Protein AF-A0A2D6Q584-F1 (afdb_monomer_lite)

Sequence (69 aa):
MDKKCLICNAPAEYMIKDSTDFYCKGCALDYFADLDMLCKVEVEAQKLKEFLNDKVTLDSDGQVVMKEE

pLDDT: mean 89.67, std 7.75, range [55.06, 96.56]

Secondary structure (DSSP, 8-state):
---B-TTT-SBP-EE-TT-S-EE-HHHHHHHHS--HHHHHHHHHHHHHHHHHHHHEEE-TTS-EEEPP-

Radius of gyration: 20.82 Å; chains: 1; bounding box: 43×24×49 Å

Structure (mmCIF, N/CA/C/O backbone):
data_AF-A0A2D6Q584-F1
#
_entry.id   AF-A0A2D6Q584-F1
#
loop_
_atom_site.group_PDB
_atom_site.id
_atom_site.ty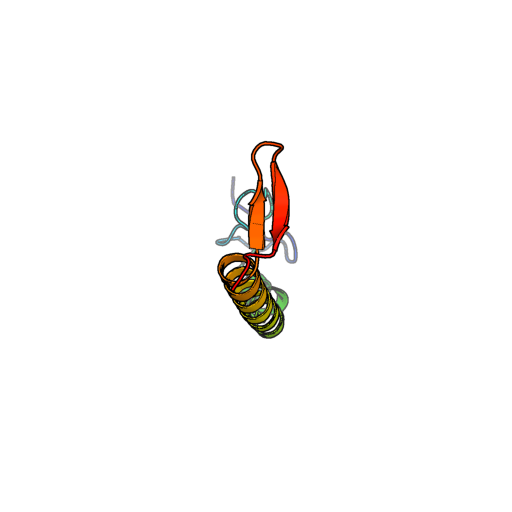pe_symbol
_atom_site.label_atom_id
_atom_site.label_alt_id
_atom_site.label_comp_id
_atom_site.label_asym_id
_atom_site.label_entity_id
_atom_site.label_seq_id
_atom_site.pdbx_PDB_ins_code
_atom_site.Cartn_x
_atom_site.Cartn_y
_atom_site.Cartn_z
_atom_site.occupancy
_atom_site.B_iso_or_equiv
_atom_site.auth_seq_id
_atom_site.auth_comp_id
_atom_site.auth_asym_id
_atom_site.auth_atom_id
_atom_site.pdbx_PDB_model_num
ATOM 1 N N . MET A 1 1 ? 15.725 15.346 -14.825 1.00 55.06 1 MET A N 1
ATOM 2 C CA . MET A 1 1 ? 16.339 14.043 -14.506 1.00 55.06 1 MET A CA 1
ATOM 3 C C . MET A 1 1 ? 15.312 12.993 -14.840 1.00 55.06 1 MET A C 1
ATOM 5 O O . MET A 1 1 ? 14.218 13.053 -14.289 1.00 55.06 1 MET A O 1
ATOM 9 N N . ASP A 1 2 ? 15.629 12.103 -15.769 1.00 76.50 2 ASP A N 1
ATOM 10 C CA . ASP A 1 2 ? 14.720 11.020 -16.130 1.00 76.50 2 ASP A CA 1
ATOM 11 C C . ASP A 1 2 ? 14.595 10.074 -14.936 1.00 76.50 2 ASP A C 1
ATOM 13 O O . ASP A 1 2 ? 15.595 9.532 -14.456 1.00 76.50 2 ASP A O 1
ATOM 17 N N . LYS A 1 3 ? 13.376 9.937 -14.406 1.00 89.88 3 LYS A N 1
ATOM 18 C CA . LYS A 1 3 ? 13.077 9.000 -13.319 1.00 89.88 3 LYS A CA 1
ATOM 19 C C . LYS A 1 3 ? 13.319 7.587 -13.848 1.00 89.88 3 LYS A C 1
ATOM 21 O O . LYS A 1 3 ? 12.838 7.249 -14.929 1.00 89.88 3 LYS A O 1
ATOM 26 N N . LYS A 1 4 ? 14.075 6.774 -13.110 1.00 95.56 4 LYS A N 1
ATOM 27 C CA . LYS A 1 4 ? 14.423 5.399 -13.499 1.00 95.56 4 LYS A CA 1
ATOM 28 C C . LYS A 1 4 ? 13.781 4.398 -12.559 1.00 95.56 4 LYS A C 1
ATOM 30 O O . LYS A 1 4 ? 13.643 4.664 -11.370 1.00 95.56 4 LYS A O 1
ATOM 35 N N . CYS A 1 5 ? 13.403 3.250 -13.104 1.00 95.62 5 CYS A N 1
ATOM 36 C CA . CYS A 1 5 ? 12.830 2.162 -12.337 1.00 95.62 5 CYS A CA 1
ATOM 37 C C . CYS A 1 5 ? 13.893 1.569 -11.411 1.00 95.62 5 CYS A C 1
ATOM 39 O O . CYS A 1 5 ? 14.944 1.153 -11.894 1.00 95.62 5 CYS A O 1
ATOM 41 N N . LEU A 1 6 ? 13.594 1.469 -10.114 1.00 95.50 6 LEU A N 1
ATOM 42 C CA . LEU A 1 6 ? 14.494 0.892 -9.111 1.00 95.50 6 LEU A CA 1
ATOM 43 C C . LEU A 1 6 ? 14.863 -0.574 -9.412 1.00 95.50 6 LEU A C 1
ATOM 45 O O . LEU A 1 6 ? 15.933 -1.032 -9.028 1.00 95.50 6 LEU A O 1
ATOM 49 N N . ILE A 1 7 ? 13.990 -1.302 -10.117 1.00 95.38 7 ILE A N 1
ATOM 50 C CA . ILE A 1 7 ? 14.146 -2.736 -10.392 1.00 95.38 7 ILE A CA 1
ATOM 51 C C . ILE A 1 7 ? 14.940 -2.978 -11.682 1.00 95.38 7 ILE A C 1
ATOM 53 O O . ILE A 1 7 ? 15.899 -3.744 -11.684 1.00 95.38 7 ILE A O 1
ATOM 57 N N . CYS A 1 8 ? 14.555 -2.334 -12.790 1.00 96.00 8 CYS A N 1
ATOM 58 C CA . CYS A 1 8 ? 15.104 -2.639 -14.120 1.00 96.00 8 CYS A CA 1
ATOM 59 C C . CYS A 1 8 ? 15.843 -1.472 -14.797 1.00 96.00 8 CYS A C 1
ATOM 61 O O . CYS A 1 8 ? 16.289 -1.612 -15.933 1.00 96.00 8 CYS A O 1
ATOM 63 N N . ASN A 1 9 ? 15.972 -0.316 -14.136 1.00 95.44 9 ASN A N 1
ATOM 64 C CA . ASN A 1 9 ? 16.596 0.914 -14.649 1.00 95.44 9 ASN A CA 1
ATOM 65 C C . ASN A 1 9 ? 15.955 1.541 -15.907 1.00 95.44 9 ASN A C 1
ATOM 67 O O . ASN A 1 9 ? 16.456 2.556 -16.398 1.00 95.44 9 ASN A O 1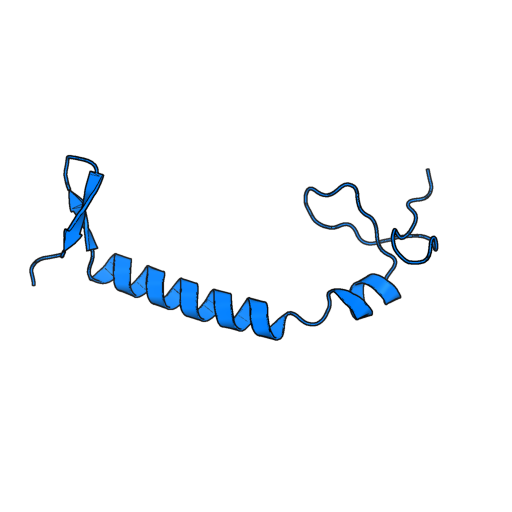
ATOM 71 N N . ALA A 1 10 ? 14.844 0.993 -16.412 1.00 95.56 10 ALA A N 1
ATOM 72 C CA . ALA A 1 10 ? 14.061 1.584 -17.499 1.00 95.56 10 ALA A CA 1
ATOM 73 C C . ALA A 1 10 ? 13.421 2.925 -17.078 1.00 95.56 10 ALA A C 1
ATOM 75 O O . ALA A 1 10 ? 13.324 3.198 -15.878 1.00 95.56 10 ALA A O 1
ATOM 76 N N . PRO A 1 11 ? 12.946 3.760 -18.021 1.00 96.50 11 PRO A N 1
ATOM 77 C CA . PRO A 1 11 ? 12.173 4.955 -17.688 1.00 96.50 11 PRO A CA 1
ATOM 78 C C . PRO A 1 11 ? 10.986 4.618 -16.773 1.00 96.50 11 PRO A C 1
ATOM 80 O O . PRO A 1 11 ? 10.229 3.684 -17.042 1.00 96.50 11 PRO A O 1
ATOM 83 N N . ALA A 1 12 ? 10.855 5.349 -15.669 1.00 95.75 12 ALA A N 1
ATOM 84 C CA . ALA A 1 12 ? 9.803 5.147 -14.682 1.00 95.75 12 ALA A CA 1
ATOM 85 C C . ALA A 1 12 ? 8.681 6.175 -14.825 1.00 95.75 12 ALA A C 1
ATOM 87 O O . ALA A 1 12 ? 8.925 7.354 -15.079 1.00 95.75 12 ALA A O 1
ATOM 88 N N . GLU A 1 13 ? 7.456 5.719 -14.581 1.00 95.00 13 GLU A N 1
ATOM 89 C CA . GLU A 1 13 ? 6.234 6.528 -14.665 1.00 95.00 13 GLU A CA 1
ATOM 90 C C . GLU A 1 13 ? 5.385 6.460 -13.384 1.00 95.00 13 GLU A C 1
ATOM 92 O O . GLU A 1 13 ? 4.535 7.321 -13.169 1.00 95.00 13 GLU A O 1
ATOM 97 N N . TYR A 1 14 ? 5.670 5.504 -12.492 1.00 93.88 14 TYR A N 1
ATOM 98 C CA . TYR A 1 14 ? 5.000 5.330 -11.203 1.00 93.88 14 TYR A CA 1
ATOM 99 C C . TYR A 1 14 ? 5.949 5.603 -10.030 1.00 93.88 14 TYR A C 1
ATOM 101 O O . TYR A 1 14 ? 7.164 5.432 -10.145 1.00 93.88 14 TYR A O 1
ATOM 109 N N . MET A 1 15 ? 5.388 6.018 -8.894 1.00 93.38 15 MET A N 1
ATOM 110 C CA . MET A 1 15 ? 6.091 6.271 -7.631 1.00 93.38 15 MET A CA 1
ATOM 111 C C . MET A 1 15 ? 5.190 5.829 -6.480 1.00 93.38 15 MET A C 1
ATOM 113 O O . MET A 1 15 ? 3.984 6.089 -6.520 1.00 93.38 15 MET A O 1
ATOM 117 N N . ILE A 1 16 ? 5.759 5.194 -5.458 1.00 88.50 16 ILE A N 1
ATOM 118 C CA . 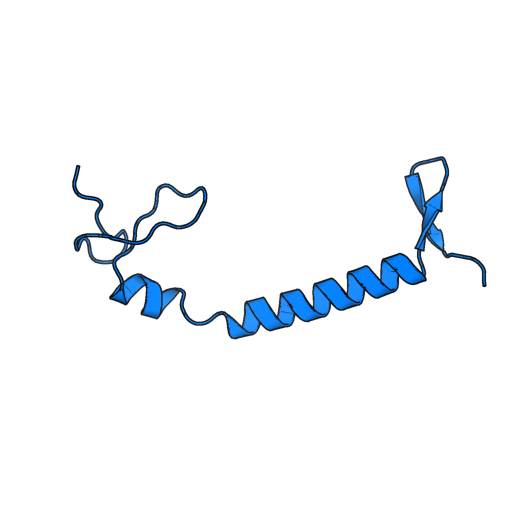ILE A 1 16 ? 5.016 4.913 -4.225 1.00 88.50 16 ILE A CA 1
ATOM 119 C C . ILE A 1 16 ? 4.826 6.234 -3.473 1.00 88.50 16 ILE A C 1
ATOM 121 O O . ILE A 1 16 ? 5.744 7.050 -3.384 1.00 88.50 16 ILE A O 1
ATOM 125 N N . LYS A 1 17 ? 3.617 6.470 -2.954 1.00 87.62 17 LYS A N 1
ATOM 126 C CA . LYS A 1 17 ? 3.311 7.682 -2.187 1.00 87.62 17 LYS A CA 1
ATOM 127 C C . LYS A 1 17 ? 4.286 7.806 -1.010 1.00 87.62 17 LYS A C 1
ATOM 129 O O . LYS A 1 17 ? 4.526 6.828 -0.312 1.00 87.62 17 LYS A O 1
ATOM 134 N N . ASP A 1 18 ? 4.845 8.999 -0.827 1.00 91.12 18 ASP A N 1
ATOM 135 C CA . ASP A 1 18 ? 5.820 9.312 0.228 1.00 91.12 18 ASP A CA 1
ATOM 136 C C . ASP A 1 18 ? 7.135 8.498 0.163 1.00 91.12 18 ASP A C 1
ATOM 138 O O . ASP A 1 18 ? 7.892 8.457 1.130 1.00 91.12 18 ASP A O 1
ATOM 142 N N . SER A 1 19 ? 7.449 7.897 -0.992 1.00 91.75 19 SER A N 1
ATOM 143 C CA . SER A 1 19 ? 8.732 7.241 -1.274 1.00 91.75 19 SER A CA 1
ATOM 144 C C . SER A 1 19 ? 9.536 8.007 -2.332 1.00 91.75 19 SER A C 1
ATOM 146 O O . SER A 1 19 ? 8.986 8.736 -3.159 1.00 91.75 19 SER A O 1
ATOM 148 N N . THR A 1 20 ? 10.858 7.825 -2.324 1.00 93.12 20 THR A N 1
ATOM 149 C CA . THR A 1 20 ? 11.762 8.275 -3.395 1.00 93.12 20 THR A CA 1
ATOM 150 C C . THR A 1 20 ? 11.919 7.247 -4.519 1.00 93.12 20 THR A C 1
ATOM 152 O O . THR A 1 20 ? 12.645 7.502 -5.481 1.00 93.12 20 THR A O 1
ATOM 155 N N . ASP A 1 21 ? 11.258 6.095 -4.404 1.00 94.44 21 ASP A N 1
ATOM 156 C CA . ASP A 1 21 ? 11.391 4.979 -5.333 1.00 94.44 21 ASP A CA 1
ATOM 157 C C . ASP A 1 21 ? 10.415 5.098 -6.504 1.00 94.44 21 ASP A C 1
ATOM 159 O O . ASP A 1 21 ? 9.208 5.306 -6.339 1.00 94.44 21 ASP A O 1
ATOM 163 N N . PHE A 1 22 ? 10.953 4.924 -7.710 1.00 95.38 22 PHE A N 1
ATOM 164 C CA . PHE A 1 22 ? 10.202 4.994 -8.957 1.00 95.38 22 PHE A CA 1
ATOM 165 C C . PHE A 1 22 ? 10.191 3.641 -9.666 1.00 95.38 22 PHE A C 1
ATOM 167 O O . PHE A 1 22 ? 11.158 2.879 -9.613 1.00 95.38 22 PHE A O 1
ATOM 174 N N . TYR A 1 23 ? 9.106 3.355 -10.385 1.00 95.69 23 TYR A N 1
ATOM 175 C CA . TYR A 1 23 ? 8.887 2.083 -11.069 1.00 95.69 23 TYR A CA 1
ATOM 176 C C . TYR A 1 23 ? 8.352 2.307 -12.488 1.00 95.69 23 TYR A C 1
ATOM 178 O O . TYR A 1 23 ? 7.585 3.236 -12.752 1.00 95.69 23 TYR A O 1
ATOM 186 N N . CYS A 1 24 ? 8.770 1.460 -13.428 1.00 96.06 24 CYS A N 1
ATOM 187 C CA . CYS A 1 24 ? 8.109 1.366 -14.728 1.00 96.06 24 CYS A CA 1
ATOM 188 C C . CYS A 1 24 ? 6.808 0.561 -14.585 1.00 96.06 24 CYS A C 1
ATOM 190 O O . CYS A 1 24 ? 6.617 -0.143 -13.593 1.00 96.06 24 CYS A O 1
ATOM 192 N N . LYS A 1 25 ? 5.931 0.614 -15.591 1.00 95.19 25 LYS A N 1
ATOM 193 C CA . LYS A 1 25 ? 4.653 -0.112 -15.575 1.00 95.19 25 LYS A CA 1
ATOM 194 C C . LYS A 1 25 ? 4.774 -1.606 -15.325 1.00 95.19 25 LYS A C 1
ATOM 196 O O . LYS A 1 25 ? 4.026 -2.136 -14.515 1.00 95.19 25 LYS A O 1
ATOM 201 N N . GLY A 1 26 ? 5.694 -2.268 -16.028 1.00 96.25 26 GLY A N 1
ATOM 202 C CA . GLY A 1 26 ? 5.866 -3.720 -15.937 1.00 96.25 26 GLY A CA 1
ATOM 203 C C . GLY A 1 26 ? 6.211 -4.132 -14.513 1.00 96.25 26 GLY A C 1
ATOM 204 O O . GLY A 1 26 ? 5.459 -4.860 -13.884 1.00 96.25 26 GLY A O 1
ATOM 205 N N . CYS A 1 27 ? 7.265 -3.538 -13.949 1.00 95.00 27 CYS A N 1
ATOM 206 C CA . CYS A 1 27 ? 7.656 -3.827 -12.575 1.00 95.00 27 CYS A CA 1
ATOM 207 C C . CYS A 1 27 ? 6.614 -3.361 -11.543 1.00 95.00 27 CYS A C 1
ATOM 209 O O . CYS A 1 27 ? 6.466 -3.995 -10.506 1.00 95.00 27 CYS A O 1
ATOM 211 N N . ALA A 1 28 ? 5.875 -2.278 -11.801 1.00 93.25 28 ALA A N 1
ATOM 212 C CA . ALA A 1 28 ? 4.779 -1.879 -10.922 1.00 93.25 28 ALA A CA 1
ATOM 213 C C . ALA A 1 28 ? 3.683 -2.962 -10.868 1.00 93.25 28 ALA A C 1
ATOM 215 O O . ALA A 1 28 ? 3.196 -3.297 -9.793 1.00 93.25 28 ALA A O 1
ATOM 216 N N . LEU A 1 29 ? 3.327 -3.540 -12.016 1.00 92.94 29 LEU A N 1
ATOM 217 C CA . LEU A 1 29 ? 2.317 -4.591 -12.092 1.00 92.94 29 LEU A CA 1
ATOM 218 C C . LEU A 1 29 ? 2.826 -5.923 -11.528 1.00 92.94 29 LEU A C 1
ATOM 220 O O . LEU A 1 29 ? 2.142 -6.534 -10.717 1.00 92.94 29 LEU A O 1
ATOM 224 N N . ASP A 1 30 ? 4.035 -6.340 -11.891 1.00 94.19 30 ASP A N 1
ATOM 225 C CA . ASP A 1 30 ? 4.575 -7.644 -11.492 1.00 94.19 30 ASP A CA 1
ATOM 226 C C . ASP A 1 30 ? 4.765 -7.764 -9.973 1.00 94.19 30 ASP A C 1
ATOM 228 O O . ASP A 1 30 ? 4.575 -8.840 -9.409 1.00 94.19 30 ASP A O 1
ATOM 232 N N . TYR A 1 31 ? 5.136 -6.665 -9.306 1.00 88.50 31 TYR A N 1
ATOM 233 C CA . TYR A 1 31 ? 5.472 -6.676 -7.880 1.00 88.50 31 TYR A CA 1
ATOM 234 C C . TYR A 1 31 ? 4.387 -6.086 -6.975 1.00 88.50 31 TYR A C 1
ATOM 236 O O . TYR A 1 31 ? 4.385 -6.382 -5.782 1.00 88.50 31 TYR A O 1
ATOM 244 N N . PHE A 1 32 ? 3.482 -5.253 -7.503 1.00 87.19 32 PHE A N 1
ATOM 245 C CA . PHE A 1 32 ? 2.523 -4.503 -6.682 1.00 87.19 32 PHE A CA 1
ATOM 246 C C . PHE A 1 32 ? 1.069 -4.576 -7.179 1.00 87.19 32 PHE A C 1
ATOM 248 O O . PHE A 1 32 ? 0.217 -3.892 -6.614 1.00 87.19 32 PHE A O 1
ATOM 255 N N . ALA A 1 33 ? 0.748 -5.367 -8.214 1.00 86.88 33 ALA A N 1
ATOM 256 C CA . ALA A 1 33 ? -0.646 -5.524 -8.651 1.00 86.88 33 ALA A CA 1
ATOM 257 C C . ALA A 1 33 ? -1.466 -6.461 -7.758 1.00 86.88 33 ALA A C 1
ATOM 259 O O . ALA A 1 33 ? -2.689 -6.321 -7.706 1.00 86.88 33 ALA A O 1
ATOM 260 N N . ASP A 1 34 ? -0.826 -7.418 -7.079 1.00 89.06 34 ASP A N 1
ATOM 261 C CA . ASP A 1 34 ? -1.537 -8.321 -6.179 1.00 89.06 34 ASP A CA 1
ATOM 262 C C . ASP A 1 34 ? -1.760 -7.656 -4.819 1.00 89.06 34 ASP A C 1
ATOM 264 O O . ASP A 1 34 ? -0.867 -7.561 -3.976 1.00 89.06 34 ASP A O 1
ATOM 268 N N . LEU A 1 35 ? -2.986 -7.173 -4.635 1.00 87.81 35 LEU A N 1
ATOM 269 C CA . LEU A 1 35 ? -3.451 -6.543 -3.406 1.00 87.81 35 LEU A CA 1
ATOM 270 C C . LEU A 1 35 ? -4.440 -7.434 -2.640 1.00 87.81 35 LEU A C 1
ATOM 272 O O . LEU A 1 35 ? -5.002 -6.974 -1.650 1.00 87.81 35 LEU A O 1
ATOM 276 N N . ASP A 1 36 ? -4.667 -8.688 -3.056 1.00 91.38 36 ASP A N 1
ATOM 277 C CA . ASP A 1 36 ? -5.746 -9.531 -2.516 1.00 91.38 36 ASP A CA 1
ATOM 278 C C . ASP A 1 36 ? -5.632 -9.710 -0.995 1.00 91.38 36 ASP A C 1
ATOM 280 O O . ASP A 1 36 ? -6.589 -9.482 -0.250 1.00 91.38 36 ASP A O 1
ATOM 284 N N . MET A 1 37 ? -4.430 -10.034 -0.509 1.00 86.75 37 MET A N 1
ATOM 285 C CA . MET A 1 37 ? -4.195 -10.187 0.927 1.00 86.75 37 MET A CA 1
ATOM 286 C C . MET A 1 37 ? -4.363 -8.864 1.684 1.00 86.75 37 MET A C 1
ATOM 288 O O . MET A 1 37 ? -4.966 -8.846 2.756 1.00 86.75 37 MET A O 1
ATOM 292 N N . LEU A 1 38 ? -3.876 -7.751 1.127 1.00 90.38 38 LEU A N 1
ATOM 293 C CA . LEU A 1 38 ? -4.013 -6.430 1.748 1.00 90.38 38 LEU A CA 1
ATOM 294 C C . LEU A 1 38 ? -5.489 -6.027 1.862 1.00 90.38 38 LEU A C 1
ATOM 296 O O . LEU A 1 38 ? -5.915 -5.573 2.921 1.00 90.38 38 LEU A O 1
ATOM 300 N N . CYS A 1 39 ? -6.290 -6.270 0.822 1.00 93.38 39 CYS A N 1
ATOM 301 C CA . CYS A 1 39 ? -7.729 -6.024 0.849 1.00 93.38 39 CYS A CA 1
ATOM 302 C C . CYS A 1 39 ? -8.446 -6.879 1.902 1.00 93.38 39 CYS A C 1
ATOM 304 O O . CYS A 1 39 ? -9.306 -6.368 2.618 1.00 93.38 39 CYS A O 1
ATOM 306 N N . LYS A 1 40 ? -8.091 -8.163 2.037 1.00 94.56 40 LYS A N 1
ATOM 307 C CA . LYS A 1 40 ? -8.669 -9.040 3.071 1.00 94.56 40 LYS A CA 1
ATOM 308 C C . LYS A 1 40 ? -8.351 -8.544 4.479 1.00 94.56 40 LYS A C 1
ATOM 310 O O . LYS A 1 40 ? -9.243 -8.498 5.320 1.00 94.56 40 LYS A O 1
ATOM 315 N N . VAL A 1 41 ? -7.105 -8.143 4.728 1.00 95.50 41 VAL A N 1
ATOM 316 C CA . VAL A 1 41 ? -6.688 -7.601 6.030 1.00 95.50 41 VAL A CA 1
ATOM 317 C C . VAL A 1 41 ? -7.422 -6.297 6.346 1.00 95.50 41 VAL A C 1
ATOM 319 O O . VAL A 1 41 ? -7.894 -6.140 7.468 1.00 95.50 41 VAL A O 1
ATOM 322 N N . GLU A 1 42 ? -7.582 -5.402 5.368 1.00 95.44 42 GLU A N 1
ATOM 323 C CA . GLU A 1 42 ? -8.328 -4.148 5.546 1.00 95.44 42 GLU A CA 1
ATOM 324 C C . GLU A 1 42 ? -9.793 -4.406 5.937 1.00 95.44 42 GLU A C 1
ATOM 326 O O . GLU A 1 42 ? -10.321 -3.766 6.844 1.00 95.44 42 GLU A O 1
ATOM 331 N N . VAL A 1 43 ? -10.442 -5.397 5.314 1.00 96.06 43 VAL A N 1
ATOM 332 C CA . VAL A 1 43 ? -11.814 -5.799 5.663 1.00 96.06 43 VAL A CA 1
ATOM 333 C C . VAL A 1 43 ? -11.906 -6.287 7.110 1.00 96.06 43 VAL A C 1
ATOM 335 O O . VAL A 1 43 ? -12.814 -5.882 7.836 1.00 96.06 43 VAL A O 1
ATOM 338 N N . GLU A 1 44 ? -10.981 -7.137 7.557 1.00 96.56 44 GLU A N 1
ATOM 339 C CA . GLU A 1 44 ? -10.982 -7.623 8.943 1.00 96.56 44 GLU A CA 1
ATOM 340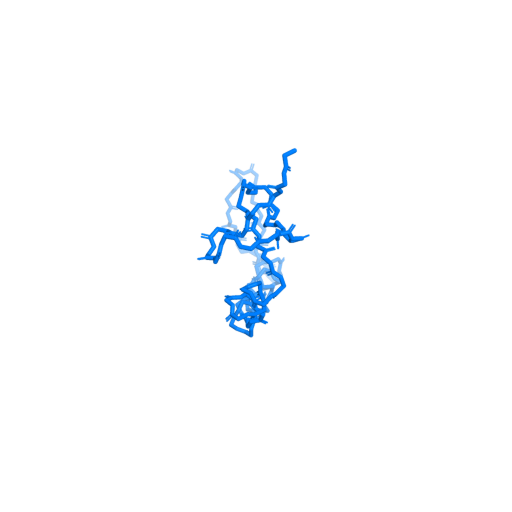 C C . GLU A 1 44 ? -10.655 -6.507 9.949 1.00 96.56 44 GLU A C 1
ATOM 342 O O . GLU A 1 44 ? -11.280 -6.428 11.009 1.00 96.56 44 GLU A O 1
ATOM 347 N N . ALA A 1 45 ? -9.741 -5.594 9.606 1.00 96.19 45 ALA A N 1
ATOM 348 C CA . ALA A 1 45 ? -9.432 -4.422 10.423 1.00 96.19 45 ALA A CA 1
ATOM 349 C C . ALA A 1 45 ? -10.651 -3.498 10.581 1.00 96.19 45 ALA A C 1
ATOM 351 O O . ALA A 1 45 ? -10.934 -3.022 11.684 1.00 96.19 45 ALA A O 1
ATOM 352 N N . GLN A 1 46 ? -11.411 -3.293 9.504 1.00 96.06 46 GLN A N 1
ATOM 353 C CA . GLN A 1 46 ? -12.633 -2.497 9.524 1.00 96.06 46 GLN A CA 1
ATOM 354 C C . GLN A 1 46 ? -13.722 -3.145 10.395 1.00 96.06 46 GLN A C 1
ATOM 356 O O . GLN A 1 46 ? -14.306 -2.462 11.236 1.00 96.06 46 GLN A O 1
ATOM 361 N N . LYS A 1 47 ? -13.931 -4.466 10.286 1.00 95.69 47 LYS A N 1
ATOM 362 C CA . LYS A 1 47 ? -14.862 -5.208 11.161 1.00 95.69 47 LYS A CA 1
ATOM 363 C C . LYS A 1 47 ? -14.484 -5.086 12.636 1.00 95.69 47 LYS A C 1
ATOM 365 O O . LYS A 1 47 ? -15.350 -4.878 13.483 1.00 95.69 47 LYS A O 1
ATOM 370 N N . LEU A 1 48 ? -13.193 -5.201 12.954 1.00 93.94 48 LEU A N 1
ATOM 371 C CA . LEU A 1 48 ? -12.709 -5.040 14.324 1.00 93.94 48 LEU A CA 1
ATOM 372 C C .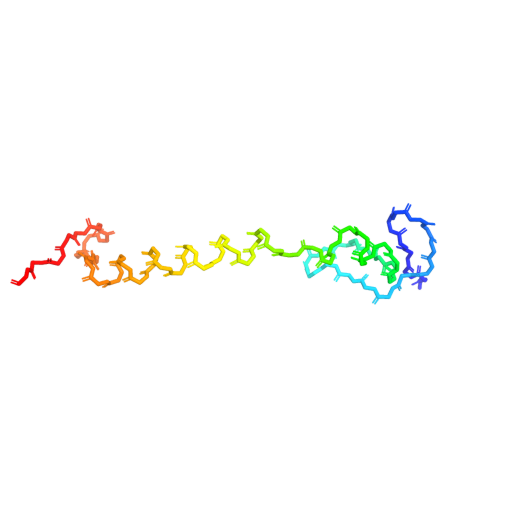 LEU A 1 48 ? -12.967 -3.620 14.839 1.00 93.94 48 LEU A C 1
ATOM 374 O O . LEU A 1 48 ? -13.404 -3.444 15.974 1.00 93.94 48 LEU A O 1
ATOM 378 N N . LYS A 1 49 ? -12.728 -2.607 14.006 1.00 93.44 49 LYS A N 1
ATOM 379 C CA . LYS A 1 49 ? -12.983 -1.208 14.352 1.00 93.44 49 LYS A CA 1
ATOM 380 C C . LYS A 1 49 ? -14.465 -0.948 14.626 1.00 93.44 49 LYS A C 1
ATOM 382 O O . LYS A 1 49 ? -14.785 -0.266 15.594 1.00 93.44 49 LYS A O 1
ATOM 387 N N . GLU A 1 50 ? -15.356 -1.499 13.808 1.00 93.56 50 GLU A N 1
ATOM 388 C CA . GLU A 1 50 ? -16.808 -1.419 14.008 1.00 93.56 50 GLU A CA 1
ATOM 389 C C . GLU A 1 50 ? -17.226 -2.098 15.314 1.00 93.56 50 GLU A C 1
ATOM 391 O O . GLU A 1 50 ? -17.886 -1.477 16.143 1.00 93.56 50 GLU A O 1
ATOM 396 N N . PHE A 1 51 ? -16.734 -3.314 15.564 1.00 90.56 51 PHE A N 1
ATOM 397 C CA . PHE A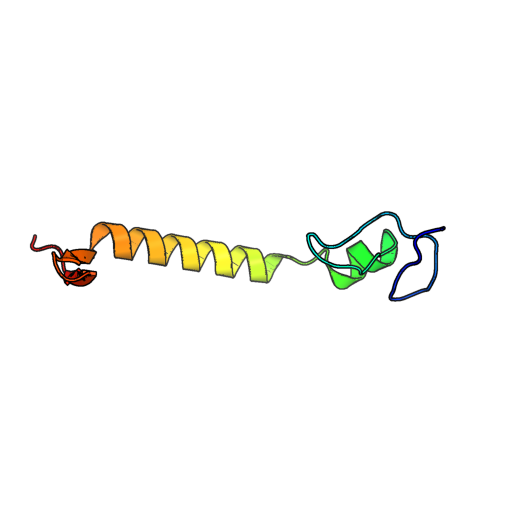 1 51 ? -16.980 -4.021 16.819 1.00 90.56 51 PHE A CA 1
ATOM 398 C C . PHE A 1 51 ? -16.524 -3.218 18.046 1.00 90.56 51 PHE A C 1
ATOM 400 O O . PHE A 1 51 ? -17.259 -3.108 19.029 1.00 90.56 51 PHE A O 1
ATOM 407 N N . LEU A 1 52 ? -15.321 -2.635 17.999 1.00 88.81 52 LEU A N 1
ATOM 408 C CA . LEU A 1 52 ? -14.809 -1.798 19.081 1.00 88.81 52 LEU A CA 1
ATOM 409 C C . LEU A 1 52 ? -15.665 -0.544 19.267 1.00 88.81 52 LEU A C 1
ATOM 411 O O . LEU A 1 52 ? -16.009 -0.222 20.396 1.00 88.81 52 LEU A O 1
ATOM 415 N N . ASN A 1 53 ? -16.073 0.129 18.192 1.00 87.94 53 ASN A N 1
ATOM 416 C CA . ASN A 1 53 ? -16.955 1.293 18.296 1.00 87.94 53 ASN A CA 1
ATOM 417 C C . ASN A 1 53 ? -18.311 0.945 18.924 1.00 87.94 53 ASN A C 1
ATOM 419 O O . ASN A 1 53 ? -18.880 1.775 19.634 1.00 87.94 53 ASN A O 1
ATOM 423 N N . ASP A 1 54 ? -18.822 -0.264 18.705 1.00 88.19 54 ASP A N 1
ATOM 424 C CA . ASP A 1 54 ? -20.100 -0.713 19.261 1.00 88.19 54 ASP A CA 1
ATOM 425 C C . ASP A 1 54 ? -19.993 -1.177 20.714 1.00 88.19 54 ASP A C 1
ATOM 427 O O . ASP A 1 54 ? -20.949 -1.026 21.474 1.00 88.19 54 ASP A O 1
ATOM 431 N N . LYS A 1 55 ? -18.847 -1.732 21.121 1.00 86.56 55 LYS A N 1
ATOM 432 C CA . LYS A 1 55 ? -18.673 -2.363 22.440 1.00 86.56 55 LYS A CA 1
ATOM 433 C C . LYS A 1 55 ? -17.816 -1.575 23.414 1.00 86.56 55 LYS A C 1
ATOM 435 O O . LYS A 1 55 ? -17.852 -1.867 24.606 1.00 86.56 55 LYS A O 1
ATOM 440 N N . VAL A 1 56 ? -17.060 -0.597 22.937 1.00 87.12 56 VAL A N 1
ATOM 441 C CA . VAL A 1 56 ? -16.060 0.119 23.722 1.00 87.12 56 VAL A CA 1
ATOM 442 C C . VAL A 1 56 ? -16.298 1.621 23.631 1.00 87.12 56 VAL A C 1
ATOM 444 O O . VAL A 1 56 ? -16.656 2.164 22.587 1.00 87.12 56 VAL A O 1
ATOM 447 N N . THR A 1 57 ? -16.097 2.306 24.748 1.00 84.50 57 THR A N 1
ATOM 448 C CA . THR A 1 57 ? -15.956 3.758 24.822 1.00 84.50 57 THR A CA 1
ATOM 449 C C . THR A 1 57 ? -14.657 4.097 25.543 1.00 84.50 57 THR A C 1
ATOM 451 O O . THR A 1 57 ? -14.047 3.245 26.187 1.00 84.50 57 THR A O 1
ATOM 454 N N . LEU A 1 58 ? -14.207 5.337 25.401 1.00 83.12 58 LEU A N 1
ATOM 455 C CA . LEU A 1 58 ? -13.155 5.875 26.251 1.00 83.12 58 LEU A CA 1
ATOM 456 C C . LEU A 1 58 ? -13.811 6.490 27.489 1.00 83.12 58 LEU A C 1
ATOM 458 O O . LEU A 1 58 ? -14.837 7.166 27.359 1.00 83.12 58 LEU A O 1
ATOM 462 N N . ASP A 1 59 ? -13.259 6.227 28.669 1.00 81.38 59 ASP A N 1
ATOM 463 C CA . ASP A 1 59 ? -13.637 6.937 29.889 1.00 81.38 59 ASP A CA 1
ATOM 464 C C . ASP A 1 59 ? -12.980 8.330 29.960 1.00 81.38 59 ASP A C 1
ATOM 466 O O . ASP A 1 59 ? -12.279 8.771 29.042 1.00 81.38 59 ASP A O 1
ATOM 470 N N . SER A 1 60 ? -13.227 9.052 31.054 1.00 82.00 60 SER A N 1
ATOM 471 C CA . SER A 1 60 ? -12.668 10.387 31.300 1.00 82.00 60 SER A CA 1
ATOM 472 C C . SER A 1 60 ? -11.140 10.428 31.347 1.00 82.00 60 SER A C 1
ATOM 474 O O . SER A 1 60 ? -10.559 11.487 31.116 1.00 82.00 60 SER A O 1
ATOM 476 N N . ASP A 1 61 ? -10.501 9.295 31.627 1.00 85.88 61 ASP A N 1
ATOM 477 C CA . ASP A 1 61 ? -9.054 9.143 31.742 1.00 85.88 61 ASP A CA 1
ATOM 478 C C . ASP A 1 61 ? -8.436 8.568 30.452 1.00 85.88 61 ASP A C 1
ATOM 480 O O . ASP A 1 61 ? -7.233 8.300 30.391 1.00 85.88 61 ASP A O 1
ATOM 484 N N . GLY A 1 62 ? -9.244 8.411 29.393 1.00 80.88 62 GLY A N 1
ATOM 485 C CA . GLY A 1 62 ? -8.826 7.901 28.090 1.00 80.88 62 GLY A CA 1
ATOM 486 C C . GLY A 1 62 ? -8.617 6.386 28.052 1.00 80.88 62 GLY A C 1
ATOM 487 O O . GLY A 1 62 ? -7.973 5.892 27.124 1.00 80.88 62 GLY A O 1
ATOM 488 N N . GLN A 1 63 ? -9.133 5.640 29.032 1.00 84.31 63 GLN A N 1
ATOM 489 C CA . GLN A 1 63 ? -9.048 4.184 29.069 1.00 84.31 63 GLN A CA 1
ATOM 490 C C . GLN A 1 63 ? -10.212 3.538 28.318 1.00 84.31 63 GLN A C 1
ATOM 492 O O . GLN A 1 63 ? -11.341 4.022 28.312 1.00 84.31 63 GLN A O 1
ATOM 497 N N . VAL A 1 64 ? -9.912 2.410 27.675 1.00 82.56 64 VAL A N 1
ATOM 498 C CA . VAL A 1 64 ? -10.870 1.557 26.963 1.00 82.56 64 VAL A CA 1
ATOM 499 C C . VAL A 1 64 ? -11.779 0.884 27.991 1.00 82.56 64 VAL A C 1
ATOM 501 O O . VAL A 1 64 ? -11.344 -0.023 28.699 1.00 82.56 64 VAL A O 1
ATOM 504 N N . VAL A 1 65 ? -13.045 1.296 28.042 1.00 84.56 65 VAL A N 1
ATOM 505 C CA . VAL A 1 65 ? -14.078 0.695 28.896 1.00 84.56 65 VAL A CA 1
ATOM 506 C C . VAL A 1 65 ? -15.204 0.109 28.050 1.00 84.56 65 VAL A C 1
ATOM 508 O O . VAL A 1 65 ? -15.539 0.624 26.981 1.00 84.56 65 VAL A O 1
ATOM 511 N N . MET A 1 66 ? -15.789 -1.000 28.504 1.00 83.75 66 MET A N 1
ATOM 512 C CA . MET A 1 66 ? -16.926 -1.604 27.813 1.00 83.75 66 MET A CA 1
ATOM 513 C C . MET A 1 66 ? -18.175 -0.736 27.972 1.00 83.75 66 MET A C 1
ATOM 515 O O . MET A 1 66 ? -18.425 -0.199 29.047 1.00 83.75 66 MET A O 1
ATOM 519 N N . LYS A 1 67 ? -18.969 -0.612 26.908 1.00 79.25 67 LYS A N 1
ATOM 520 C CA . LYS A 1 67 ? -20.303 -0.014 26.993 1.00 79.25 67 LYS A CA 1
ATOM 521 C C . LYS A 1 67 ? -21.212 -0.976 27.760 1.00 79.25 67 LYS A C 1
ATOM 523 O O . LYS A 1 67 ? -21.335 -2.136 27.368 1.00 79.25 67 LYS A O 1
ATOM 528 N N . GLU A 1 68 ? -21.793 -0.503 28.856 1.00 68.94 68 GLU A N 1
ATOM 529 C CA . GLU A 1 68 ? -22.848 -1.221 29.577 1.00 68.94 68 GLU A CA 1
ATOM 530 C C . GLU A 1 68 ? -24.106 -1.278 28.685 1.00 68.94 68 GLU A C 1
ATOM 532 O O . GLU A 1 68 ? -24.403 -0.300 27.993 1.00 68.94 68 GLU A O 1
ATOM 537 N N . GLU A 1 69 ? -24.767 -2.443 28.624 1.00 63.22 69 GLU A N 1
ATOM 538 C CA . GLU A 1 69 ? -25.972 -2.690 27.801 1.00 63.22 69 GLU A CA 1
ATOM 539 C C . GLU A 1 69 ? -27.212 -1.928 28.289 1.00 63.22 69 GLU A C 1
ATOM 541 O O . GLU A 1 69 ? -27.426 -1.851 29.522 1.00 63.22 69 GLU A O 1
#

Foldseek 3Di:
DFQAAPPPRHGFDDDDPPDPHTHHPVCCCVPPVPCPVVVVVVVVVVVVVVVQVQFWDQDPVRDTDGDDD